Protein AF-X1VAT6-F1 (afdb_monomer_lite)

InterPro domains:
  IPR036249 Thioredoxin-like superfamily [SSF52833] (4-54)

Organism: NCBI:txid412755

Radius of gyration: 13.85 Å; chains: 1; bounding box: 29×34×35 Å

Structure (mmCIF, N/CA/C/O backbone):
data_AF-X1VAT6-F1
#
_entry.id   AF-X1VAT6-F1
#
loop_
_atom_site.group_PDB
_atom_site.id
_atom_site.type_symbol
_atom_site.label_atom_id
_atom_site.label_alt_id
_atom_site.label_comp_id
_atom_site.label_asym_id
_atom_site.label_entity_id
_atom_site.label_seq_id
_atom_site.pdbx_PDB_ins_code
_atom_site.Cartn_x
_atom_site.Cartn_y
_atom_site.Cartn_z
_atom_site.occupancy
_atom_site.B_iso_or_equiv
_atom_site.auth_seq_id
_atom_site.auth_comp_id
_atom_site.auth_asym_id
_atom_site.auth_atom_id
_atom_site.pdbx_PDB_model_num
ATOM 1 N N . MET A 1 1 ? 5.907 -16.178 -0.030 1.00 65.31 1 MET A N 1
ATOM 2 C CA . MET A 1 1 ? 6.472 -14.827 -0.183 1.00 65.31 1 MET A CA 1
ATOM 3 C C . MET A 1 1 ? 6.726 -14.250 1.184 1.00 65.31 1 MET A C 1
ATOM 5 O O . MET A 1 1 ? 5.815 -14.264 1.999 1.00 65.31 1 MET A O 1
ATOM 9 N N . ASP A 1 2 ? 7.951 -13.793 1.418 1.00 82.56 2 ASP A N 1
ATOM 10 C CA . ASP A 1 2 ? 8.372 -13.252 2.715 1.00 82.56 2 ASP A CA 1
ATOM 11 C C . ASP A 1 2 ? 8.216 -11.722 2.736 1.00 82.56 2 ASP A C 1
ATOM 13 O O . ASP A 1 2 ? 7.648 -11.165 3.669 1.00 82.56 2 ASP A O 1
ATOM 17 N N . PHE A 1 3 ? 8.641 -11.046 1.662 1.00 90.44 3 PHE A N 1
ATOM 18 C CA . PHE A 1 3 ? 8.402 -9.622 1.416 1.00 90.44 3 PHE A CA 1
ATOM 19 C C . PHE A 1 3 ? 8.330 -9.339 -0.090 1.00 90.44 3 PHE A C 1
ATOM 21 O O . PHE A 1 3 ? 8.725 -10.169 -0.909 1.00 90.44 3 PHE A O 1
ATOM 28 N N . THR A 1 4 ? 7.846 -8.154 -0.457 1.00 92.62 4 THR A N 1
ATOM 29 C CA . THR A 1 4 ? 7.802 -7.672 -1.844 1.00 92.62 4 THR A CA 1
ATOM 30 C C . THR A 1 4 ? 8.512 -6.330 -1.979 1.00 92.62 4 THR A C 1
ATOM 32 O O . THR A 1 4 ? 8.735 -5.619 -1.000 1.00 92.62 4 THR A O 1
ATOM 35 N N . GLY A 1 5 ? 8.821 -5.944 -3.219 1.00 90.81 5 GLY A N 1
ATOM 36 C CA . GLY A 1 5 ? 9.297 -4.593 -3.529 1.00 90.81 5 GLY A CA 1
ATOM 37 C C . GLY A 1 5 ? 8.213 -3.505 -3.440 1.00 90.81 5 GLY A C 1
ATOM 38 O O . GLY A 1 5 ? 7.066 -3.745 -3.064 1.00 90.81 5 GLY A O 1
ATOM 39 N N . CYS A 1 6 ? 8.572 -2.285 -3.843 1.00 90.94 6 CYS A N 1
ATOM 40 C CA . CYS A 1 6 ? 7.655 -1.143 -3.885 1.00 90.94 6 CYS A CA 1
ATOM 41 C C . CYS A 1 6 ? 6.638 -1.247 -5.041 1.00 90.94 6 CYS A C 1
ATOM 43 O O . CYS A 1 6 ? 6.952 -1.727 -6.133 1.00 90.94 6 CYS A O 1
ATOM 45 N N . HIS A 1 7 ? 5.431 -0.716 -4.818 1.00 91.31 7 HIS A N 1
ATOM 46 C CA . HIS A 1 7 ? 4.379 -0.606 -5.835 1.00 91.31 7 HIS A CA 1
ATOM 47 C C . HIS A 1 7 ? 4.503 0.648 -6.723 1.00 91.31 7 HIS A C 1
ATOM 49 O O . HIS A 1 7 ? 3.866 0.719 -7.771 1.00 91.31 7 HIS A O 1
ATOM 55 N N . GLY A 1 8 ? 5.347 1.612 -6.343 1.00 92.00 8 GLY A N 1
ATOM 56 C CA . GLY A 1 8 ? 5.662 2.813 -7.126 1.00 92.00 8 GLY A CA 1
ATOM 57 C C . GLY A 1 8 ? 4.879 4.074 -6.748 1.00 92.00 8 GLY A C 1
ATOM 58 O O . GLY A 1 8 ? 5.218 5.147 -7.237 1.00 92.00 8 GLY A O 1
ATOM 59 N N . PHE A 1 9 ? 3.883 3.991 -5.860 1.00 94.44 9 PHE A N 1
ATOM 60 C CA . PHE A 1 9 ? 3.121 5.158 -5.395 1.00 94.44 9 PHE A CA 1
ATOM 61 C C . PHE A 1 9 ? 3.711 5.742 -4.101 1.00 94.44 9 PHE A C 1
ATOM 63 O O . PHE A 1 9 ? 3.092 5.711 -3.041 1.00 94.44 9 PHE A O 1
ATOM 70 N N . CYS A 1 10 ? 4.944 6.248 -4.189 1.00 93.31 10 CYS A N 1
ATOM 71 C CA . CYS A 1 10 ? 5.741 6.662 -3.027 1.00 93.31 10 CYS A CA 1
ATOM 72 C C . CYS A 1 10 ? 5.067 7.729 -2.150 1.00 93.31 10 CYS A C 1
ATOM 74 O O . CYS A 1 10 ? 5.231 7.700 -0.935 1.00 93.31 10 CYS A O 1
ATOM 76 N N . GLU A 1 11 ? 4.288 8.635 -2.747 1.00 94.44 11 GLU A N 1
ATOM 77 C CA . GLU A 1 11 ? 3.566 9.689 -2.021 1.00 94.44 11 GLU A CA 1
ATOM 78 C C . GLU A 1 11 ? 2.563 9.132 -0.999 1.00 94.44 11 GLU A C 1
ATOM 80 O O . GLU A 1 11 ? 2.312 9.770 0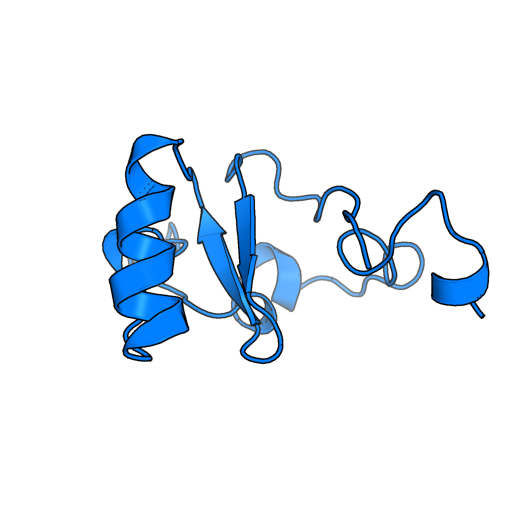.013 1.00 94.44 11 GLU A O 1
ATOM 85 N N . GLN A 1 12 ? 2.029 7.930 -1.228 1.00 95.94 12 GLN A N 1
ATOM 86 C CA . GLN A 1 12 ? 1.052 7.280 -0.347 1.00 95.94 12 GLN A CA 1
ATOM 87 C C . GLN A 1 12 ? 1.699 6.307 0.654 1.00 95.94 12 GLN A C 1
ATOM 89 O O . GLN A 1 12 ? 1.007 5.560 1.351 1.00 95.94 12 GLN A O 1
ATOM 94 N N . GLY A 1 13 ? 3.035 6.282 0.707 1.00 93.44 13 GLY A N 1
ATOM 95 C CA . GLY A 1 13 ? 3.802 5.454 1.629 1.00 93.44 13 GLY A CA 1
ATOM 96 C C . GLY A 1 13 ? 3.673 5.892 3.098 1.00 93.44 13 GLY A C 1
ATOM 97 O O . GLY A 1 13 ? 3.416 7.068 3.369 1.00 93.44 13 GLY A O 1
ATOM 98 N N . PRO A 1 14 ? 3.913 4.982 4.062 1.00 95.19 14 PRO A N 1
ATOM 99 C CA . PRO A 1 14 ? 4.087 3.532 3.905 1.00 95.19 14 PRO A CA 1
ATOM 100 C C . PRO A 1 14 ? 2.801 2.822 3.447 1.00 95.19 14 PRO A C 1
ATOM 102 O O . PRO A 1 14 ? 1.708 3.162 3.891 1.00 95.19 14 PRO A O 1
ATOM 105 N N . ILE A 1 15 ? 2.937 1.842 2.548 1.00 94.62 15 ILE A N 1
ATOM 106 C CA . ILE A 1 15 ? 1.812 1.100 1.956 1.00 94.62 15 ILE A CA 1
ATOM 107 C C . ILE A 1 15 ? 1.768 -0.314 2.532 1.00 94.62 15 ILE A C 1
ATOM 109 O O . ILE A 1 15 ? 2.799 -0.987 2.565 1.00 94.62 15 ILE A O 1
ATOM 113 N N . ALA A 1 16 ? 0.572 -0.787 2.886 1.00 94.56 16 ALA A N 1
ATOM 114 C CA . ALA A 1 16 ? 0.311 -2.201 3.150 1.00 94.56 16 ALA A CA 1
ATOM 115 C C . ALA A 1 16 ? -0.713 -2.745 2.145 1.00 94.56 16 ALA A C 1
ATOM 117 O O . ALA A 1 16 ? -1.734 -2.110 1.875 1.00 94.56 16 ALA A O 1
ATOM 118 N N . PHE A 1 17 ? -0.433 -3.922 1.589 1.00 93.75 17 PHE A N 1
ATOM 119 C CA . PHE A 1 17 ? -1.279 -4.583 0.599 1.00 93.75 17 PHE A CA 1
ATOM 120 C C . PHE A 1 17 ? -1.761 -5.926 1.148 1.00 93.75 17 PHE A C 1
ATOM 122 O O . PHE A 1 17 ? -0.948 -6.711 1.633 1.00 93.75 17 PHE A O 1
ATOM 129 N N . VAL A 1 18 ? -3.070 -6.179 1.092 1.00 94.88 18 VAL A N 1
ATOM 130 C CA . VAL A 1 18 ? -3.669 -7.427 1.589 1.00 94.88 18 VAL A CA 1
ATOM 131 C C . VAL A 1 18 ? -4.187 -8.256 0.419 1.00 94.88 18 VAL A C 1
ATOM 133 O O . VAL A 1 18 ? -5.094 -7.844 -0.309 1.00 94.88 18 VAL A O 1
ATOM 136 N N . GLU A 1 19 ? -3.616 -9.446 0.263 1.00 91.00 19 GLU A N 1
ATOM 137 C CA . GLU A 1 19 ? -4.037 -10.458 -0.707 1.00 91.00 19 GLU A CA 1
ATOM 138 C C . GLU A 1 19 ? -4.913 -11.534 -0.043 1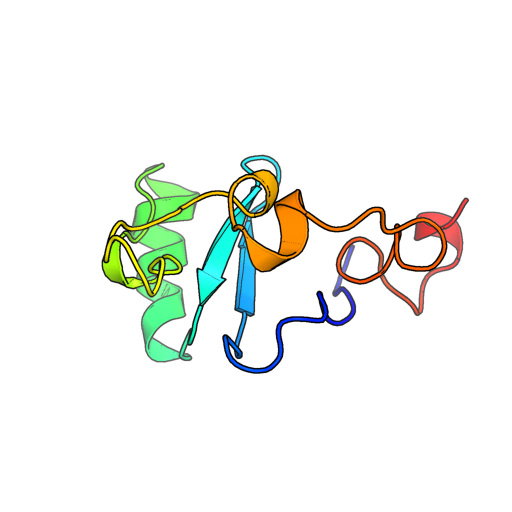.00 91.00 19 GLU A C 1
ATOM 140 O O . GLU A 1 19 ? -4.751 -11.802 1.148 1.00 91.00 19 GLU A O 1
ATOM 145 N N . PRO A 1 20 ? -5.838 -12.175 -0.785 1.00 91.94 20 PRO A N 1
ATOM 146 C CA . PRO A 1 20 ? -6.114 -12.010 -2.220 1.00 91.94 20 PRO A CA 1
ATOM 147 C C . PRO A 1 20 ? -7.073 -10.852 -2.552 1.00 91.94 20 PRO A C 1
ATOM 149 O O . PRO A 1 20 ? -7.341 -10.600 -3.724 1.00 91.94 20 PRO A O 1
ATOM 152 N N . GLU A 1 21 ? -7.605 -10.155 -1.546 1.00 94.19 21 GLU A N 1
ATOM 153 C CA . GLU A 1 21 ? -8.652 -9.133 -1.710 1.00 94.19 21 GLU A CA 1
ATOM 154 C C . GLU A 1 21 ? -8.209 -7.926 -2.552 1.00 94.19 21 GLU A C 1
ATOM 156 O O . GLU A 1 21 ? -9.029 -7.279 -3.203 1.00 94.19 21 GLU A O 1
ATOM 161 N N . GLY A 1 22 ? -6.909 -7.626 -2.558 1.00 94.50 22 GLY A N 1
ATOM 162 C CA . GLY A 1 22 ? -6.346 -6.482 -3.265 1.00 94.50 22 GLY A CA 1
ATOM 163 C C . GLY A 1 22 ? -6.562 -5.153 -2.542 1.00 94.50 22 GLY A C 1
ATOM 164 O O . GLY A 1 22 ? -6.538 -4.101 -3.191 1.00 94.50 22 GLY A O 1
ATOM 165 N N . ILE A 1 23 ? -6.786 -5.198 -1.224 1.00 97.31 23 ILE A N 1
ATOM 166 C CA . ILE A 1 23 ? -6.954 -4.012 -0.380 1.00 97.31 23 ILE A CA 1
ATOM 167 C C . ILE A 1 23 ? -5.626 -3.261 -0.271 1.00 97.31 23 ILE A C 1
ATOM 169 O O . ILE A 1 23 ? -4.577 -3.857 -0.022 1.00 97.31 23 ILE A O 1
ATOM 173 N N . PHE A 1 24 ? -5.692 -1.944 -0.455 1.00 97.00 24 PHE A N 1
ATOM 174 C CA . PHE A 1 24 ? -4.558 -1.033 -0.492 1.00 97.00 24 PHE A CA 1
ATOM 175 C C . PHE A 1 24 ? -4.672 0.009 0.624 1.00 97.00 24 PHE A C 1
ATOM 177 O O . PHE A 1 24 ? -5.472 0.945 0.546 1.00 97.00 24 PHE A O 1
ATOM 184 N N . TYR A 1 25 ? -3.856 -0.158 1.662 1.00 97.62 25 TYR A N 1
ATOM 185 C CA . TYR A 1 25 ? -3.746 0.791 2.761 1.00 97.62 25 TYR A CA 1
ATOM 186 C C . TYR A 1 25 ? -2.596 1.767 2.529 1.00 97.62 25 TYR A C 1
ATOM 188 O O . TYR A 1 25 ? -1.501 1.372 2.126 1.00 97.62 25 TYR A O 1
ATOM 196 N N . THR A 1 26 ? -2.850 3.039 2.815 1.00 97.50 26 THR A N 1
ATOM 197 C CA . THR A 1 26 ? -1.920 4.160 2.642 1.00 97.50 26 THR A CA 1
ATOM 198 C C . THR A 1 26 ? -1.554 4.777 3.980 1.00 97.50 26 THR A C 1
ATOM 200 O O . THR A 1 26 ? -2.385 4.792 4.887 1.00 97.50 26 THR A O 1
ATOM 203 N N . HIS A 1 27 ? -0.350 5.346 4.070 1.00 96.94 27 HIS A N 1
ATOM 204 C CA . HIS A 1 27 ? 0.157 6.023 5.269 1.00 96.94 27 HIS A CA 1
ATOM 205 C C . HIS A 1 27 ? 0.060 5.180 6.549 1.00 96.94 27 HIS A C 1
ATOM 207 O O . HIS A 1 27 ? -0.231 5.703 7.623 1.00 96.94 27 HIS A O 1
ATOM 213 N N . VAL A 1 28 ? 0.297 3.875 6.425 1.00 97.69 28 VAL A N 1
ATOM 214 C CA . VAL A 1 28 ? 0.210 2.937 7.546 1.00 97.69 28 VAL A CA 1
ATOM 215 C C . VAL A 1 28 ? 1.318 3.228 8.553 1.00 97.69 28 VAL A C 1
ATOM 217 O O . VAL A 1 28 ? 2.492 3.332 8.183 1.00 97.69 28 VAL A O 1
ATOM 220 N N . SER A 1 29 ? 0.952 3.319 9.828 1.00 97.94 29 SER A N 1
ATOM 221 C CA . SER A 1 29 ? 1.878 3.401 10.953 1.00 97.94 29 SER A CA 1
ATOM 222 C C . SER A 1 29 ? 1.931 2.083 11.736 1.00 97.94 29 SER A C 1
ATOM 224 O O . SER A 1 29 ? 1.132 1.168 11.527 1.00 97.94 29 SER A O 1
ATOM 226 N N . VAL A 1 30 ? 2.896 1.950 12.650 1.00 97.81 30 VAL A N 1
ATOM 227 C CA . VAL A 1 30 ? 3.041 0.733 13.474 1.00 97.81 30 VAL A CA 1
ATOM 228 C C . VAL A 1 30 ? 1.821 0.538 14.382 1.00 97.81 30 VAL A C 1
ATOM 230 O O . VAL A 1 30 ? 1.402 -0.589 14.637 1.00 97.81 30 VAL A O 1
ATOM 233 N N . GLU A 1 31 ? 1.214 1.637 14.825 1.00 98.19 31 GLU A N 1
ATOM 234 C CA . GLU A 1 31 ? 0.036 1.658 15.692 1.00 98.19 31 GLU A CA 1
ATOM 235 C C . GLU A 1 31 ? -1.231 1.159 14.983 1.00 98.19 31 GLU A C 1
ATOM 237 O O . GLU A 1 31 ? -2.169 0.722 15.647 1.00 98.19 31 GLU A O 1
ATOM 242 N N . ASP A 1 32 ? -1.255 1.180 13.648 1.00 98.12 32 ASP A N 1
ATOM 243 C CA . ASP A 1 32 ? -2.371 0.676 12.846 1.00 98.12 32 ASP A CA 1
ATOM 244 C C . ASP A 1 32 ? -2.374 -0.860 12.738 1.00 98.12 32 ASP A C 1
ATOM 246 O O . ASP A 1 32 ? -3.415 -1.467 12.477 1.00 98.12 32 ASP A O 1
ATOM 250 N N . VAL A 1 33 ? -1.220 -1.509 12.942 1.00 97.25 33 VAL A N 1
ATOM 251 C CA . VAL A 1 33 ? -1.043 -2.955 12.722 1.00 97.25 33 VAL A CA 1
ATOM 252 C C . VAL A 1 33 ? -2.016 -3.807 13.551 1.00 97.25 33 VAL A C 1
ATOM 254 O O . VAL A 1 33 ? -2.627 -4.708 12.971 1.0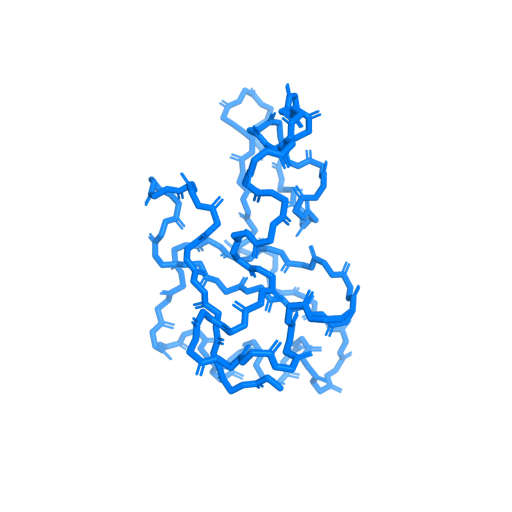0 97.25 33 VAL A O 1
ATOM 257 N N . PRO A 1 34 ? -2.234 -3.549 14.860 1.00 98.31 34 PRO A N 1
ATOM 258 C CA . PRO A 1 34 ? -3.205 -4.312 15.643 1.00 98.31 34 PRO A CA 1
ATOM 259 C C . PRO A 1 34 ? -4.640 -4.178 15.117 1.00 98.31 34 PRO A C 1
ATOM 261 O O . PRO A 1 34 ? -5.370 -5.168 15.087 1.00 98.31 34 PRO A O 1
ATOM 264 N N . GLU A 1 35 ? -5.040 -2.985 14.661 1.00 98.25 35 GLU A N 1
ATOM 265 C CA . GLU A 1 35 ? -6.379 -2.752 14.106 1.00 98.25 35 GLU A CA 1
ATOM 266 C C . GLU A 1 35 ? -6.557 -3.492 12.776 1.00 98.25 35 GLU A C 1
ATOM 268 O O . GLU A 1 35 ? -7.572 -4.157 12.578 1.00 98.25 35 GLU A O 1
ATOM 273 N N . ILE A 1 36 ? -5.560 -3.439 11.885 1.00 97.94 36 ILE A N 1
ATOM 274 C CA . ILE A 1 36 ? -5.585 -4.185 10.619 1.00 97.94 36 ILE A CA 1
ATOM 275 C C . ILE A 1 36 ? -5.677 -5.690 10.898 1.00 97.94 36 ILE A C 1
ATOM 277 O O . ILE A 1 36 ? -6.516 -6.375 10.316 1.00 97.94 36 ILE A O 1
ATOM 281 N N . ALA A 1 37 ? -4.860 -6.215 11.813 1.00 97.88 37 ALA A N 1
ATOM 282 C CA . ALA A 1 37 ? -4.863 -7.638 12.133 1.00 97.88 37 ALA A CA 1
ATOM 283 C C . ALA A 1 37 ? -6.212 -8.103 12.711 1.00 97.88 37 ALA A C 1
ATOM 285 O O . ALA A 1 37 ? -6.762 -9.108 12.262 1.00 97.88 37 ALA A O 1
ATOM 286 N N . GLN A 1 38 ? -6.770 -7.362 13.670 1.00 98.25 38 GLN A N 1
ATOM 287 C CA . GLN A 1 38 ? -8.010 -7.751 14.337 1.00 98.25 38 GLN A CA 1
ATOM 288 C C . GLN A 1 38 ? -9.248 -7.460 13.477 1.00 98.25 38 GLN A C 1
ATOM 290 O O . GLN A 1 38 ? -10.034 -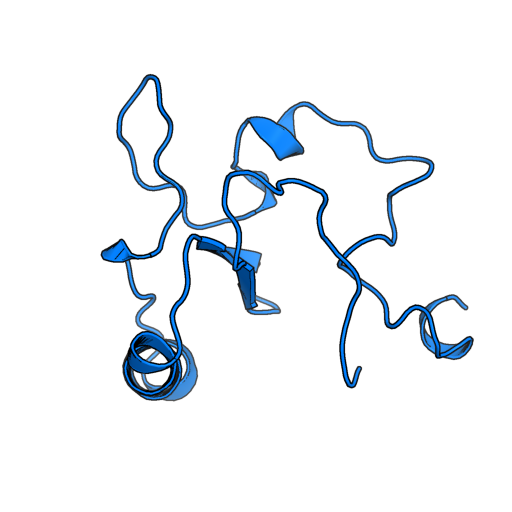8.356 13.177 1.00 98.25 38 GLN A O 1
ATOM 295 N N . SER A 1 39 ? -9.428 -6.213 13.044 1.00 98.00 39 SER A N 1
ATOM 296 C CA . SER A 1 39 ? -10.625 -5.804 12.306 1.00 98.00 39 SER A CA 1
ATOM 297 C C . SER A 1 39 ? -10.642 -6.408 10.907 1.00 98.00 39 SER A C 1
ATOM 299 O O . SER A 1 39 ? -11.643 -6.987 10.492 1.00 98.00 39 SER A O 1
ATOM 301 N N . HIS A 1 40 ? -9.546 -6.290 10.154 1.00 97.75 40 HIS A N 1
ATOM 302 C CA . HIS A 1 40 ? -9.536 -6.739 8.764 1.00 97.75 40 HIS A CA 1
ATOM 303 C C . HIS A 1 40 ? -9.237 -8.229 8.656 1.00 97.75 40 HIS A C 1
ATOM 305 O O . HIS A 1 40 ? -10.093 -8.967 8.178 1.00 97.75 40 HIS A O 1
ATOM 311 N N . LEU A 1 41 ? -8.070 -8.682 9.113 1.00 96.69 41 LEU A N 1
ATOM 312 C CA . LEU A 1 41 ? -7.628 -10.053 8.831 1.00 96.69 41 LEU A CA 1
ATOM 313 C C . LEU A 1 41 ? -8.415 -11.112 9.616 1.00 96.69 41 LEU A C 1
ATOM 315 O O . LEU A 1 41 ? -8.651 -12.200 9.098 1.00 96.69 41 LEU A O 1
ATOM 319 N N . GLN A 1 42 ? -8.834 -10.807 10.847 1.00 97.31 42 GLN A N 1
ATOM 320 C CA . GLN A 1 42 ? -9.586 -11.748 11.680 1.00 97.31 42 GLN A CA 1
ATOM 321 C C . GLN A 1 42 ? -11.109 -11.615 11.519 1.00 97.31 42 GLN A C 1
ATOM 323 O O . GLN A 1 42 ? -11.797 -12.632 11.453 1.00 97.31 42 GLN A O 1
ATOM 328 N N . GLU A 1 43 ? -11.656 -10.396 11.453 1.00 97.50 43 GLU A N 1
ATOM 329 C CA . GLU A 1 43 ? -13.113 -10.178 11.372 1.00 97.50 43 GLU A CA 1
ATOM 330 C C . GLU A 1 43 ? -13.645 -9.887 9.957 1.00 97.50 43 GLU A C 1
ATOM 332 O O . GLU A 1 43 ? -14.861 -9.786 9.773 1.00 97.50 43 GLU A O 1
ATOM 337 N N . GLY A 1 44 ? -12.774 -9.730 8.956 1.00 96.44 44 GLY A N 1
ATOM 338 C CA . GLY A 1 44 ? -13.171 -9.429 7.578 1.00 96.44 44 GLY A CA 1
ATOM 339 C C . GLY A 1 44 ? -13.683 -7.998 7.372 1.00 96.44 44 GLY A C 1
ATOM 340 O O . GLY A 1 44 ? -14.444 -7.744 6.438 1.00 96.44 44 GLY A O 1
ATOM 341 N N . LYS A 1 45 ? -13.317 -7.054 8.249 1.00 97.69 45 LYS A N 1
ATOM 342 C CA . LYS A 1 45 ? -13.747 -5.645 8.214 1.00 97.69 45 LYS A CA 1
ATOM 343 C C . LYS A 1 45 ? -12.561 -4.713 7.933 1.00 97.69 45 LYS A C 1
ATOM 345 O O . LYS A 1 45 ? -11.865 -4.309 8.868 1.00 97.69 45 LYS A O 1
ATOM 350 N N . PRO A 1 46 ? -12.339 -4.327 6.667 1.00 97.44 46 PRO A N 1
ATOM 351 C CA . PRO A 1 46 ? -11.273 -3.407 6.293 1.00 97.44 46 PRO A CA 1
ATOM 352 C C . PRO A 1 46 ? -11.309 -2.051 7.013 1.00 97.44 46 PRO A C 1
ATOM 354 O O . PRO A 1 46 ? -12.374 -1.467 7.246 1.00 97.44 46 PRO A O 1
ATOM 357 N N . VAL A 1 47 ? -10.124 -1.504 7.289 1.00 97.81 47 VAL A N 1
ATOM 358 C CA . VAL A 1 47 ? -9.931 -0.251 8.030 1.00 97.81 47 VAL A CA 1
ATOM 359 C C . VAL A 1 47 ? -10.082 0.950 7.090 1.00 97.81 47 VAL A C 1
ATOM 361 O O . VAL A 1 47 ? -9.120 1.473 6.532 1.00 97.81 47 VAL A O 1
ATOM 364 N N . LYS A 1 48 ? -11.321 1.419 6.907 1.00 97.31 48 LYS A N 1
ATOM 365 C CA . LYS A 1 48 ? -11.666 2.446 5.900 1.00 97.31 48 LYS A CA 1
ATOM 366 C C . LYS A 1 48 ? -10.878 3.755 6.011 1.00 97.31 48 LYS A C 1
ATOM 368 O O . LYS A 1 48 ? -10.686 4.430 5.004 1.00 97.31 48 LYS A O 1
ATOM 373 N N . ARG A 1 49 ? -10.444 4.140 7.219 1.00 97.19 49 ARG A N 1
ATOM 374 C CA . ARG A 1 49 ? -9.668 5.378 7.428 1.00 97.19 49 ARG A CA 1
ATOM 375 C C . ARG A 1 49 ? -8.291 5.342 6.755 1.00 97.19 49 ARG A C 1
ATOM 377 O O . ARG A 1 49 ? -7.751 6.409 6.490 1.00 97.19 49 ARG A O 1
ATOM 384 N N . LEU A 1 50 ? -7.765 4.143 6.493 1.00 98.06 50 LEU A N 1
ATOM 385 C CA . LEU A 1 50 ? -6.459 3.904 5.875 1.00 98.06 50 LEU A CA 1
ATOM 386 C C . LEU A 1 50 ? -6.541 3.706 4.358 1.00 98.06 50 LEU A C 1
ATOM 388 O O . LEU A 1 50 ? -5.517 3.481 3.722 1.00 98.06 50 LEU A O 1
ATOM 392 N N . PHE A 1 51 ? -7.732 3.750 3.761 1.00 98.06 51 PHE A N 1
ATOM 393 C CA . PHE A 1 51 ? -7.859 3.667 2.310 1.00 98.06 51 PHE A CA 1
ATOM 394 C C . PHE A 1 51 ? -7.346 4.931 1.635 1.00 98.06 51 PHE A C 1
ATOM 396 O O . PHE A 1 51 ? -7.519 6.041 2.150 1.00 98.06 51 PHE A O 1
ATOM 403 N N . TYR A 1 52 ? -6.811 4.748 0.428 1.00 97.38 52 TYR A N 1
ATOM 404 C CA . TYR A 1 52 ? -6.522 5.856 -0.467 1.00 97.38 52 TYR A CA 1
ATOM 405 C C . TYR A 1 52 ? -7.778 6.707 -0.664 1.00 97.38 52 TYR A C 1
ATOM 407 O O . TYR A 1 52 ? -8.877 6.178 -0.847 1.00 97.38 52 TYR A O 1
ATOM 415 N N . LYS A 1 53 ? -7.616 8.027 -0.644 1.00 96.31 53 LYS A N 1
ATOM 416 C CA . LYS A 1 53 ? -8.693 8.962 -0.962 1.00 96.31 53 LYS A CA 1
ATOM 417 C C . LYS A 1 53 ? -8.393 9.611 -2.293 1.00 96.31 53 LYS A C 1
ATOM 419 O O . LYS A 1 53 ? -7.342 10.225 -2.460 1.00 96.31 53 LYS A O 1
ATOM 424 N N . ASP A 1 54 ? -9.334 9.490 -3.215 1.00 93.94 54 ASP A N 1
ATOM 425 C CA . ASP A 1 54 ? -9.236 10.173 -4.492 1.00 93.94 54 ASP A CA 1
ATOM 426 C C . ASP A 1 54 ? -9.199 11.700 -4.254 1.00 93.94 54 ASP A C 1
ATOM 428 O O . ASP A 1 54 ? -10.083 12.234 -3.576 1.00 93.94 54 ASP A O 1
ATOM 432 N N . PRO A 1 55 ? -8.189 12.423 -4.766 1.00 92.25 55 PRO A N 1
ATOM 433 C CA . PRO A 1 55 ? -8.000 13.842 -4.475 1.00 92.25 55 PRO A CA 1
ATOM 434 C C . PRO A 1 55 ? -9.059 14.741 -5.126 1.00 92.25 55 PRO A C 1
ATOM 436 O O . PRO A 1 55 ? -9.197 15.897 -4.732 1.00 92.25 55 PRO A O 1
ATOM 439 N N . VAL A 1 56 ? -9.801 14.238 -6.116 1.00 93.19 56 VAL A N 1
ATOM 440 C CA . VAL A 1 56 ? -10.844 14.974 -6.837 1.00 93.19 56 VAL A CA 1
ATOM 441 C C . VAL A 1 56 ? -12.211 14.741 -6.197 1.00 93.19 56 VAL A C 1
ATOM 443 O O . VAL A 1 56 ? -12.973 15.684 -6.000 1.00 93.19 56 VAL A O 1
ATOM 446 N N . THR A 1 57 ? -12.534 13.490 -5.866 1.00 93.75 57 THR A N 1
ATOM 447 C CA . THR A 1 57 ? -13.860 13.096 -5.361 1.00 93.75 57 THR A CA 1
ATOM 448 C C . THR A 1 57 ? -13.922 12.950 -3.841 1.00 93.75 57 THR A C 1
ATOM 450 O O . THR A 1 57 ? -15.016 12.837 -3.287 1.00 93.75 57 THR A O 1
ATOM 453 N N . ALA A 1 58 ? -12.771 12.936 -3.160 1.00 93.38 58 ALA A N 1
ATOM 454 C CA . ALA A 1 58 ? -12.606 12.643 -1.733 1.00 93.38 58 AL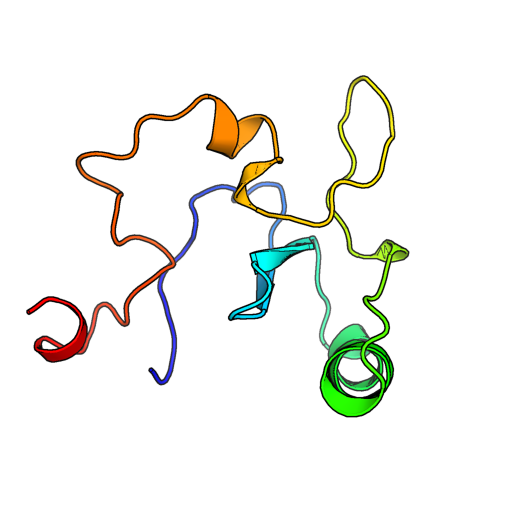A A CA 1
ATOM 455 C C . ALA A 1 58 ? -13.146 11.265 -1.293 1.00 93.38 58 ALA A C 1
ATOM 457 O O . ALA A 1 58 ? -13.258 10.991 -0.093 1.00 93.38 58 ALA A O 1
ATOM 458 N N . GLN A 1 59 ? -13.476 10.384 -2.243 1.00 95.31 59 GLN A N 1
ATOM 459 C CA . GLN A 1 59 ? -13.990 9.052 -1.954 1.00 95.31 59 GLN A CA 1
ATOM 460 C C . GLN A 1 59 ? -12.858 8.100 -1.579 1.00 95.31 59 GLN A C 1
ATOM 462 O O . GLN A 1 59 ? -11.766 8.147 -2.144 1.00 95.31 59 GLN A O 1
ATOM 467 N N . ALA A 1 60 ? -13.137 7.221 -0.618 1.00 96.88 60 ALA A N 1
ATOM 468 C CA . ALA A 1 60 ? -12.215 6.172 -0.217 1.00 96.88 60 ALA A CA 1
ATOM 469 C C . ALA A 1 60 ? -12.224 5.040 -1.257 1.00 96.88 60 ALA A C 1
ATOM 471 O O . ALA A 1 60 ? -13.271 4.442 -1.511 1.00 96.88 60 ALA A O 1
ATOM 472 N N . VAL A 1 61 ? -11.058 4.735 -1.819 1.00 97.56 61 VAL A N 1
ATOM 473 C CA . VAL A 1 61 ? -10.852 3.682 -2.815 1.00 97.56 61 VAL A CA 1
ATOM 474 C C . VAL A 1 61 ? -10.100 2.527 -2.145 1.00 97.56 61 VAL A C 1
ATOM 476 O O . VAL A 1 61 ? -8.909 2.657 -1.862 1.00 97.56 61 VAL A O 1
ATOM 479 N N . PRO A 1 62 ? -10.776 1.403 -1.851 1.00 96.88 62 PRO A N 1
ATOM 480 C CA . PRO A 1 62 ? -10.176 0.304 -1.098 1.00 96.88 62 PRO A CA 1
ATOM 481 C C . PRO A 1 62 ? -9.174 -0.510 -1.917 1.00 96.88 62 PRO A C 1
ATOM 483 O O . PRO A 1 62 ? -8.192 -1.009 -1.377 1.00 96.88 62 PRO A O 1
ATOM 486 N N . CYS A 1 63 ? -9.448 -0.695 -3.206 1.00 96.56 63 CYS A N 1
ATOM 487 C CA . CYS A 1 63 ? -8.790 -1.706 -4.021 1.00 96.56 63 CYS A CA 1
ATOM 488 C C . CYS A 1 63 ? -7.716 -1.088 -4.913 1.00 96.56 63 CYS A C 1
ATOM 490 O O . CYS A 1 63 ? -7.980 -0.143 -5.654 1.00 96.56 63 CYS A O 1
ATOM 492 N N . TYR A 1 64 ? -6.531 -1.703 -4.935 1.00 94.44 64 TYR A N 1
ATOM 493 C CA . TYR A 1 64 ? -5.384 -1.268 -5.743 1.00 94.44 64 TYR A CA 1
ATOM 494 C C . TYR A 1 64 ? -5.723 -1.009 -7.218 1.00 94.44 64 TYR A C 1
ATOM 496 O O . TYR A 1 64 ? -5.285 -0.016 -7.794 1.00 94.44 64 TYR A O 1
ATOM 504 N N . LYS A 1 65 ? -6.514 -1.899 -7.830 1.00 94.12 65 LYS A N 1
ATOM 505 C CA . LYS A 1 65 ? -6.874 -1.838 -9.257 1.00 94.12 65 LYS A CA 1
ATOM 506 C C . LYS A 1 65 ? -7.756 -0.636 -9.617 1.00 94.12 65 LYS A C 1
ATOM 508 O O . LYS A 1 65 ? -7.771 -0.243 -10.776 1.00 94.12 65 LYS A O 1
ATOM 513 N N . ASP A 1 66 ? -8.482 -0.100 -8.637 1.00 95.69 66 ASP A N 1
ATOM 514 C CA . ASP A 1 66 ? -9.463 0.971 -8.822 1.00 95.69 66 ASP A CA 1
ATOM 515 C C . ASP A 1 66 ? -8.855 2.349 -8.508 1.00 95.69 66 ASP A C 1
ATOM 517 O O . ASP A 1 66 ? -9.469 3.379 -8.765 1.00 95.69 66 ASP A O 1
ATOM 521 N N . ILE A 1 67 ? -7.631 2.387 -7.968 1.00 95.81 67 ILE A N 1
ATOM 522 C CA . ILE A 1 67 ? -6.902 3.634 -7.746 1.00 95.81 67 ILE A CA 1
ATOM 523 C C . ILE A 1 67 ? -6.439 4.172 -9.097 1.00 95.81 67 ILE A C 1
ATOM 525 O O . ILE A 1 67 ? -5.660 3.530 -9.804 1.00 95.81 67 ILE A O 1
ATOM 529 N N . ASP A 1 68 ? -6.860 5.395 -9.405 1.00 94.88 68 ASP A N 1
ATOM 530 C CA . ASP A 1 68 ? -6.627 6.082 -10.676 1.00 94.88 68 ASP A CA 1
ATOM 531 C C . ASP A 1 68 ? -5.153 6.095 -11.113 1.00 94.88 68 ASP A C 1
ATOM 533 O O . ASP A 1 68 ? -4.850 5.946 -12.301 1.00 94.88 68 ASP A O 1
ATOM 537 N N . PHE A 1 69 ? -4.230 6.213 -10.148 1.00 94.50 69 PHE A N 1
ATOM 538 C CA . PHE A 1 69 ? -2.791 6.117 -10.389 1.00 94.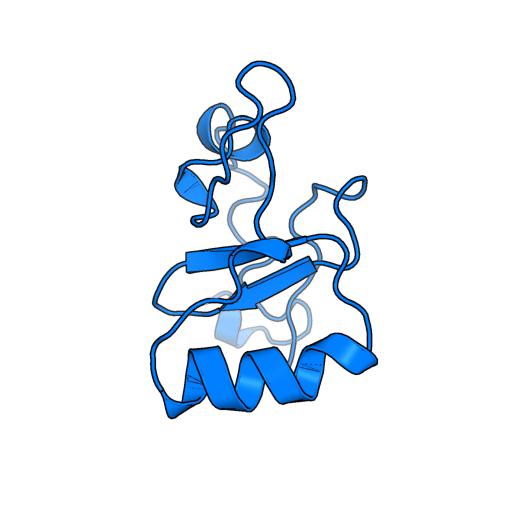50 69 PHE A CA 1
ATOM 539 C C . PHE A 1 69 ? -2.422 4.803 -11.084 1.00 94.50 69 PHE A C 1
ATOM 541 O O . PHE A 1 69 ? -1.685 4.842 -12.061 1.00 94.50 69 PHE A O 1
ATOM 548 N N . TYR A 1 70 ? -2.938 3.656 -10.631 1.00 94.75 70 TYR A N 1
ATOM 549 C CA . TYR A 1 70 ? -2.628 2.345 -11.208 1.00 94.75 70 TYR A CA 1
ATOM 550 C C . TYR A 1 70 ? -3.552 1.970 -12.368 1.00 94.75 70 TYR A C 1
ATOM 552 O O . TYR A 1 70 ? -3.073 1.416 -13.356 1.00 94.75 70 TYR A O 1
ATOM 560 N N . ALA A 1 71 ? -4.846 2.293 -12.281 1.00 94.75 71 ALA A N 1
ATOM 561 C CA . ALA A 1 71 ? -5.855 1.931 -13.279 1.00 94.75 71 ALA A CA 1
ATOM 562 C C . ALA A 1 71 ? -5.523 2.468 -14.683 1.00 94.75 71 ALA A C 1
ATOM 564 O O . ALA A 1 71 ? -5.836 1.840 -15.693 1.00 94.75 71 ALA A O 1
ATOM 565 N N . LYS A 1 72 ? -4.845 3.620 -14.752 1.00 95.00 72 LYS A N 1
ATOM 566 C CA . LYS A 1 72 ? -4.437 4.272 -16.005 1.00 95.00 72 LYS A CA 1
ATOM 567 C C . LYS A 1 72 ? -3.071 3.803 -16.528 1.00 95.00 72 LYS A C 1
ATOM 569 O O . LYS A 1 72 ? -2.621 4.294 -17.561 1.00 95.00 72 LYS A O 1
ATOM 574 N N . GLN A 1 73 ? -2.393 2.878 -15.841 1.00 95.44 73 GLN A N 1
ATOM 575 C CA . GLN A 1 73 ? -1.059 2.399 -16.214 1.00 95.44 73 GLN A CA 1
ATOM 576 C C . GLN A 1 73 ? -1.093 1.012 -16.861 1.00 95.44 73 GLN A C 1
ATOM 578 O O . GLN A 1 73 ? -1.602 0.049 -16.293 1.00 95.44 73 GLN A O 1
ATOM 583 N N . GLN A 1 74 ? -0.397 0.864 -17.990 1.00 94.81 74 GLN A N 1
ATOM 584 C CA . GLN A 1 74 ? -0.054 -0.447 -18.540 1.00 94.81 74 GLN A CA 1
ATOM 585 C C . GLN A 1 74 ? 1.352 -0.858 -18.073 1.00 94.81 74 GLN A C 1
ATOM 587 O O . GLN A 1 74 ? 2.365 -0.534 -18.695 1.00 94.81 74 GLN A O 1
ATOM 592 N N . ARG A 1 75 ? 1.434 -1.579 -16.950 1.00 92.44 75 ARG A N 1
ATOM 593 C CA . ARG A 1 75 ? 2.704 -1.970 -16.308 1.00 92.44 75 ARG A CA 1
ATOM 594 C C . ARG A 1 75 ? 3.363 -3.173 -17.006 1.00 92.44 75 ARG A C 1
ATOM 596 O O . ARG A 1 75 ? 3.473 -4.229 -16.408 1.00 92.44 75 ARG A O 1
ATOM 603 N N . ILE A 1 76 ? 3.827 -3.042 -18.255 1.00 94.62 76 ILE A N 1
ATOM 604 C CA . ILE A 1 76 ? 4.463 -4.163 -18.993 1.00 94.62 76 ILE A CA 1
ATOM 605 C C . ILE A 1 76 ? 5.784 -4.591 -18.336 1.00 94.62 76 ILE A C 1
ATOM 607 O O . ILE A 1 76 ? 5.976 -5.764 -18.009 1.00 94.62 76 ILE A O 1
ATOM 611 N N . VAL A 1 77 ? 6.692 -3.627 -18.149 1.00 95.19 77 VAL A N 1
ATOM 612 C CA . VAL A 1 77 ? 8.018 -3.847 -17.543 1.00 95.19 77 VAL A CA 1
ATOM 613 C C . VAL A 1 77 ? 7.894 -4.006 -16.026 1.00 95.19 77 VAL A C 1
ATOM 615 O O . VAL A 1 77 ? 8.537 -4.861 -15.433 1.00 95.19 77 VAL A O 1
ATOM 618 N N . LEU A 1 78 ? 7.008 -3.226 -15.403 1.00 94.25 78 LEU A N 1
ATOM 619 C CA . LEU A 1 78 ? 6.821 -3.179 -13.949 1.00 94.25 78 LEU A CA 1
ATOM 620 C C . LEU A 1 78 ? 5.780 -4.181 -13.426 1.00 94.25 78 LEU A C 1
ATOM 622 O O . LEU A 1 78 ? 5.371 -4.066 -12.272 1.00 94.25 78 LEU A O 1
ATOM 626 N N . ARG A 1 79 ? 5.330 -5.143 -14.248 1.00 93.19 79 ARG A N 1
ATOM 627 C CA . ARG A 1 79 ? 4.229 -6.070 -13.906 1.00 93.19 79 ARG A CA 1
ATOM 628 C C . ARG A 1 79 ? 4.436 -6.804 -12.583 1.00 93.19 79 ARG A C 1
ATOM 630 O O . ARG A 1 79 ? 3.472 -7.038 -11.864 1.00 93.19 79 ARG A O 1
ATOM 637 N N . ASN A 1 80 ? 5.689 -7.110 -12.255 1.00 93.25 80 ASN A N 1
ATOM 638 C CA . ASN A 1 80 ? 6.062 -7.878 -11.070 1.00 93.25 80 ASN A CA 1
ATOM 639 C C . ASN A 1 80 ? 6.425 -6.987 -9.864 1.00 93.25 80 ASN A C 1
ATOM 641 O O . ASN A 1 80 ? 6.488 -7.469 -8.735 1.00 93.25 80 ASN A O 1
ATOM 645 N N . CYS A 1 81 ? 6.643 -5.682 -10.063 1.00 93.00 81 CYS A N 1
ATOM 646 C CA . CYS A 1 81 ? 7.026 -4.771 -8.983 1.00 93.00 81 CYS A CA 1
ATOM 647 C C . CYS A 1 81 ? 5.879 -4.607 -7.975 1.00 93.00 81 CYS A C 1
ATOM 649 O O . CYS A 1 81 ? 4.777 -4.179 -8.343 1.00 93.00 81 CYS A O 1
ATOM 651 N N . GLY A 1 82 ? 6.167 -4.921 -6.711 1.00 90.75 82 GLY A N 1
ATOM 652 C CA . GLY A 1 82 ? 5.188 -4.955 -5.623 1.00 90.75 82 GLY A CA 1
ATOM 653 C C . GLY A 1 82 ? 4.469 -6.294 -5.463 1.00 90.75 82 GLY A C 1
ATOM 654 O O . GLY A 1 82 ? 3.776 -6.480 -4.477 1.00 90.75 82 GLY A O 1
ATOM 655 N N . ARG A 1 83 ? 4.655 -7.237 -6.396 1.00 90.56 83 ARG A N 1
ATOM 656 C CA . ARG A 1 83 ? 3.928 -8.514 -6.406 1.00 90.56 83 ARG A CA 1
ATOM 657 C C . ARG A 1 83 ? 4.790 -9.725 -6.096 1.00 90.56 83 ARG A C 1
ATOM 659 O O . ARG A 1 83 ? 4.238 -10.742 -5.718 1.00 90.56 83 ARG A O 1
ATOM 666 N N . ILE A 1 84 ? 6.102 -9.635 -6.312 1.00 93.31 84 ILE A N 1
ATOM 667 C CA . ILE A 1 84 ? 7.031 -10.748 -6.094 1.00 93.31 84 ILE A CA 1
ATOM 668 C C . ILE A 1 84 ? 8.137 -10.377 -5.115 1.00 93.31 84 ILE A C 1
ATOM 670 O O . ILE A 1 84 ? 8.469 -9.190 -4.981 1.00 93.31 84 ILE A O 1
ATOM 674 N N . ASN A 1 85 ? 8.725 -11.383 -4.464 1.00 94.38 85 ASN A N 1
ATOM 675 C CA . ASN A 1 85 ? 9.964 -11.185 -3.730 1.00 94.38 85 ASN A CA 1
ATOM 676 C C . ASN A 1 85 ? 11.115 -11.003 -4.739 1.00 94.38 85 ASN A C 1
ATOM 678 O O . ASN A 1 85 ? 11.401 -11.925 -5.504 1.00 94.38 85 ASN A O 1
ATOM 682 N N . PRO A 1 86 ? 11.789 -9.838 -4.768 1.00 94.44 86 PRO A N 1
ATOM 683 C CA . PRO A 1 86 ? 12.881 -9.598 -5.710 1.00 94.44 86 PRO A CA 1
ATOM 684 C C . PRO A 1 86 ? 14.119 -10.475 -5.457 1.00 94.44 86 PRO A C 1
ATOM 686 O O . PRO A 1 86 ? 14.986 -10.546 -6.323 1.00 94.44 86 PRO A O 1
ATOM 689 N N . GLU A 1 87 ? 14.215 -11.132 -4.299 1.00 95.12 87 GLU A N 1
ATOM 690 C CA . GLU A 1 87 ? 15.352 -11.969 -3.899 1.00 95.12 87 GLU A CA 1
ATOM 691 C C . GLU A 1 87 ? 15.092 -13.477 -4.062 1.00 95.12 87 GLU A C 1
ATOM 693 O O . GLU A 1 87 ? 15.951 -14.288 -3.717 1.00 95.12 87 GLU A O 1
ATOM 698 N N . ARG A 1 88 ? 13.933 -13.882 -4.603 1.00 95.19 88 ARG A N 1
ATOM 699 C CA . ARG A 1 88 ? 13.584 -15.295 -4.829 1.00 95.19 88 ARG A CA 1
ATOM 700 C C . ARG A 1 88 ? 13.270 -15.549 -6.294 1.00 95.19 88 ARG A C 1
ATOM 702 O O . ARG A 1 88 ? 12.307 -15.010 -6.832 1.00 95.19 88 ARG A O 1
ATOM 709 N N . ILE A 1 89 ? 14.069 -16.394 -6.942 1.00 94.44 89 ILE A N 1
ATOM 710 C CA . ILE A 1 89 ? 13.907 -16.677 -8.374 1.00 94.44 89 ILE A CA 1
ATOM 711 C C . ILE A 1 89 ? 12.630 -17.471 -8.661 1.00 94.44 89 ILE A C 1
ATOM 713 O O . ILE A 1 89 ? 12.025 -17.299 -9.714 1.00 94.44 89 ILE A O 1
ATOM 717 N N . GLU A 1 90 ? 12.183 -18.296 -7.715 1.00 94.88 90 GLU A N 1
ATOM 718 C CA . GLU A 1 90 ? 10.979 -19.116 -7.853 1.00 94.88 90 GLU A CA 1
ATOM 719 C C . GLU A 1 90 ? 9.708 -18.268 -7.934 1.00 94.88 90 GLU A C 1
ATOM 721 O O . GLU A 1 90 ? 8.745 -18.690 -8.559 1.00 94.88 90 GLU A O 1
ATOM 726 N N . ASP A 1 91 ? 9.709 -17.064 -7.356 1.00 92.25 91 ASP A N 1
ATOM 727 C CA . ASP A 1 91 ? 8.575 -16.141 -7.444 1.00 92.25 91 ASP A CA 1
ATOM 728 C C . ASP A 1 91 ? 8.476 -15.475 -8.837 1.00 92.25 91 ASP A C 1
ATOM 730 O O . ASP A 1 91 ? 7.479 -14.819 -9.143 1.00 92.25 91 ASP A O 1
ATOM 734 N N . TYR A 1 92 ? 9.512 -15.605 -9.680 1.00 90.75 92 TYR A N 1
ATOM 735 C CA . TYR A 1 92 ? 9.551 -15.065 -11.044 1.00 90.75 92 TYR A CA 1
ATOM 736 C C . TYR A 1 92 ? 9.189 -16.092 -12.131 1.00 90.75 92 TYR A C 1
ATOM 738 O O . TYR A 1 92 ? 8.735 -15.682 -13.205 1.00 90.75 92 TYR A O 1
ATOM 746 N N . LEU A 1 93 ? 9.444 -17.382 -11.883 1.00 91.44 93 LEU A N 1
ATOM 747 C CA . LEU A 1 93 ? 9.249 -18.487 -12.835 1.00 91.44 93 LEU A CA 1
ATOM 748 C C . LEU A 1 93 ? 7.782 -18.927 -12.914 1.00 91.44 93 LEU A C 1
ATOM 750 O O . LEU A 1 93 ? 7.333 -19.179 -14.056 1.00 91.44 93 LEU A O 1
#

Sequence (93 aa):
MDFTGCHGFCEQGPIAFVEPEGIFYTHVSVEDVPEIAQSHLQEGKPVKRLFYKDPVTAQAVPCYKDIDFYAKQQRIVLRNCGRINPERIEDYL

Foldseek 3Di:
DPFFADPPPPVQPPWDADPPQQFIFGPDDPVCVVVCCPQCVPVVHDDQVRADADPVPRDGDGHPCPPPVNVPDDCPVCPCHRPAHPPDVVRVD

pLDDT: mean 94.67, std 4.0, range [65.31, 98.31]

Secondary structure (DSSP, 8-state):
-------S-GGG-S-EEETTTTEEE-S--GGGHHHIIIIIIITS---GGGBEE-TTT--EE-BGGGSHHHHT---SSSTTTTTS-TT-GGGT-